Protein AF-X6LAY1-F1 (afdb_monomer_lite)

pLDDT: mean 74.54, std 12.98, range [39.81, 91.62]

Sequence (117 aa):
MGRNDKQIYFGDPFVKEYLNEKAFIHCRLSEQELRMVSDLQDKVEEKLYDKIYNITHKSLEKCAHYVWTVDTNDTLYTQYLREPVFVNNEWRGSLIDPLIVGQKLKTSLILAQSFIF

InterPro domains:
  IPR038577 GT10-like, C-terminal domain superfamily [G3DSA:3.40.50.11660] (7-94)

Secondary structure (DSSP, 8-state):
-------EE-S-TTGGGTB-TTSSEE----HHHHHHHHTTTT---TTHHHHHHHHHHHHHHHHHHHHHHHHH-HHHHHHHHHS-SBTTS-STTSTT-HHHHHHHHHHHHHHHHHTT-

Structure (mmCIF, N/CA/C/O backbone):
data_AF-X6LAY1-F1
#
_entry.id   AF-X6LAY1-F1
#
loop_
_atom_site.group_PDB
_atom_site.id
_atom_site.type_symbol
_atom_site.label_atom_id
_atom_site.label_alt_id
_atom_site.label_comp_id
_atom_site.label_asym_id
_atom_site.label_entity_id
_atom_site.label_seq_id
_atom_site.pdbx_PDB_ins_code
_atom_site.Cartn_x
_atom_site.Cartn_y
_atom_site.Cartn_z
_atom_site.occupancy
_atom_site.B_iso_or_equiv
_atom_site.auth_seq_id
_atom_site.auth_comp_id
_atom_site.auth_asym_id
_atom_site.auth_atom_id
_atom_site.pdbx_PDB_model_num
ATOM 1 N N . MET A 1 1 ? 2.428 20.326 -15.497 1.00 39.81 1 MET A N 1
ATOM 2 C CA . MET A 1 1 ? 1.415 19.346 -15.944 1.00 39.81 1 MET A CA 1
ATOM 3 C C . MET A 1 1 ? 1.767 18.029 -15.275 1.00 39.81 1 MET A C 1
ATOM 5 O O . MET A 1 1 ? 2.859 17.541 -15.525 1.00 39.81 1 MET A O 1
ATOM 9 N N . GLY A 1 2 ? 0.946 17.561 -14.330 1.00 42.97 2 GLY A N 1
ATOM 10 C CA . GLY A 1 2 ? 1.246 16.367 -13.526 1.00 42.97 2 GLY A CA 1
ATOM 11 C C . GLY A 1 2 ? 1.190 15.090 -14.364 1.00 42.97 2 GLY A C 1
ATOM 12 O O . GLY A 1 2 ? 0.309 14.960 -15.215 1.00 42.97 2 GLY A O 1
ATOM 13 N N . ARG A 1 3 ? 2.143 14.178 -14.147 1.00 50.72 3 ARG A N 1
ATOM 14 C CA . ARG A 1 3 ? 2.189 12.858 -14.789 1.00 50.72 3 ARG A CA 1
ATOM 15 C C . ARG A 1 3 ? 1.230 11.920 -14.035 1.00 50.72 3 ARG A C 1
ATOM 17 O O . ARG A 1 3 ? 1.615 11.260 -13.077 1.00 50.72 3 ARG A O 1
ATOM 24 N N . ASN A 1 4 ? -0.047 11.913 -14.417 1.00 48.34 4 ASN A N 1
ATOM 25 C CA . ASN A 1 4 ? -1.130 11.189 -13.728 1.00 48.34 4 ASN A CA 1
ATOM 26 C C . ASN A 1 4 ? -1.237 9.697 -14.125 1.00 48.34 4 ASN A C 1
ATOM 28 O O . ASN A 1 4 ? -2.337 9.178 -14.294 1.00 48.34 4 ASN A O 1
ATOM 32 N N . ASP A 1 5 ? -0.115 8.982 -14.237 1.00 51.12 5 ASP A N 1
ATOM 33 C CA . ASP A 1 5 ? -0.110 7.616 -14.795 1.00 51.12 5 ASP A CA 1
ATOM 34 C C . ASP A 1 5 ? -0.001 6.515 -13.719 1.00 51.12 5 ASP A C 1
ATOM 36 O O . ASP A 1 5 ? 0.106 5.330 -14.036 1.00 51.12 5 ASP A O 1
ATOM 40 N N . LYS A 1 6 ? -0.002 6.877 -12.428 1.00 56.56 6 LYS A N 1
ATOM 41 C CA . LYS A 1 6 ? 0.213 5.916 -11.335 1.00 56.56 6 LYS A CA 1
ATOM 42 C C . LYS A 1 6 ? -1.084 5.322 -10.811 1.00 56.56 6 LYS A C 1
ATOM 44 O O . LYS A 1 6 ? -2.017 6.033 -10.445 1.00 56.56 6 LYS A O 1
ATOM 49 N N . GLN A 1 7 ? -1.073 4.006 -10.642 1.00 63.28 7 GLN A N 1
ATOM 50 C CA . GLN A 1 7 ? -2.090 3.292 -9.884 1.00 63.28 7 GLN A CA 1
ATOM 51 C C . GLN A 1 7 ? -1.754 3.419 -8.391 1.00 63.28 7 GLN A C 1
ATOM 53 O O . GLN A 1 7 ? -0.904 2.705 -7.862 1.00 63.28 7 GLN A O 1
ATOM 58 N N . ILE A 1 8 ? -2.370 4.391 -7.715 1.00 67.88 8 ILE A N 1
ATOM 59 C CA . ILE A 1 8 ? -2.372 4.450 -6.249 1.00 67.88 8 ILE A CA 1
ATOM 60 C C . ILE A 1 8 ? -3.427 3.452 -5.781 1.00 67.88 8 ILE A C 1
ATOM 62 O O . ILE A 1 8 ? -4.604 3.601 -6.110 1.00 67.88 8 ILE A O 1
ATOM 66 N N . TYR A 1 9 ? -3.006 2.424 -5.048 1.00 65.88 9 TYR A N 1
ATOM 67 C CA . TYR A 1 9 ? -3.902 1.352 -4.637 1.00 65.88 9 TYR A CA 1
ATOM 68 C C . TYR A 1 9 ? -4.346 1.512 -3.181 1.00 65.88 9 TYR A C 1
ATOM 70 O O . TYR A 1 9 ? -3.516 1.641 -2.275 1.00 65.88 9 TYR A O 1
ATOM 78 N N . PHE A 1 10 ? -5.661 1.434 -2.978 1.00 63.69 10 PHE A N 1
ATOM 79 C CA . PHE A 1 10 ? -6.329 1.356 -1.683 1.00 63.69 10 PHE A CA 1
ATOM 80 C C . PHE A 1 10 ? -7.312 0.184 -1.712 1.00 63.69 10 PHE A C 1
ATOM 82 O O . PHE A 1 10 ? -8.042 0.029 -2.691 1.00 63.69 10 PHE A O 1
ATOM 89 N N . GLY A 1 11 ? -7.388 -0.595 -0.633 1.00 66.75 11 GLY A N 1
ATOM 90 C CA . GLY A 1 11 ? -8.452 -1.586 -0.467 1.00 66.75 11 GLY A CA 1
ATOM 91 C C . GLY A 1 11 ? -7.940 -2.959 -0.069 1.00 66.75 11 GLY A C 1
ATOM 92 O O . GLY A 1 11 ? -7.852 -3.243 1.122 1.00 66.75 11 GLY A O 1
ATOM 93 N N . ASP A 1 12 ? -7.650 -3.814 -1.050 1.00 70.31 12 ASP A N 1
ATOM 94 C CA . ASP A 1 12 ? -7.339 -5.223 -0.806 1.00 70.31 12 ASP A CA 1
ATOM 95 C C . ASP A 1 12 ? -6.011 -5.407 -0.042 1.00 70.31 12 ASP A C 1
ATOM 97 O O . ASP A 1 12 ? -4.934 -5.120 -0.578 1.00 70.31 12 ASP A O 1
ATOM 101 N N . PRO A 1 13 ? -6.041 -5.933 1.197 1.00 68.94 13 PRO A N 1
ATOM 102 C CA . PRO A 1 13 ? -4.827 -6.224 1.950 1.00 68.94 13 PRO A CA 1
ATOM 103 C C . PRO A 1 13 ? -3.963 -7.322 1.307 1.00 68.94 13 PRO A C 1
ATOM 105 O O . PRO A 1 13 ? -2.769 -7.375 1.618 1.00 68.94 13 PRO A O 1
ATOM 108 N N . PHE A 1 14 ? -4.531 -8.143 0.416 1.00 75.12 14 PHE A N 1
ATOM 109 C CA . PHE A 1 14 ? -3.880 -9.245 -0.300 1.00 75.12 14 PHE A CA 1
ATOM 110 C C . PHE A 1 14 ? -3.436 -8.870 -1.719 1.00 75.12 14 PHE A C 1
ATOM 112 O O . PHE A 1 14 ? -2.961 -9.727 -2.458 1.00 75.12 14 PHE A O 1
ATOM 119 N N . VAL A 1 15 ? -3.510 -7.589 -2.103 1.00 75.56 15 VAL A N 1
ATOM 120 C CA . VAL A 1 15 ? -3.129 -7.113 -3.447 1.00 75.56 15 VAL A CA 1
ATOM 121 C C . VAL A 1 15 ? -1.738 -7.574 -3.903 1.00 75.56 15 VAL A C 1
ATOM 123 O O . VAL A 1 15 ? -1.506 -7.806 -5.086 1.00 75.56 15 VAL A O 1
ATOM 126 N N . LYS A 1 16 ? -0.820 -7.780 -2.953 1.00 77.56 16 LYS A N 1
ATOM 127 C CA . LYS A 1 16 ? 0.552 -8.245 -3.205 1.00 77.56 16 LYS A CA 1
ATOM 128 C C . LYS A 1 16 ? 0.649 -9.708 -3.651 1.00 77.56 16 LYS A C 1
ATOM 130 O O . LYS A 1 16 ? 1.695 -10.124 -4.135 1.00 77.56 16 LYS A O 1
ATOM 135 N N . GLU A 1 17 ? -0.406 -10.500 -3.472 1.00 77.75 17 GLU A N 1
ATOM 136 C CA . GLU A 1 17 ? -0.437 -11.902 -3.905 1.00 77.75 17 GLU A CA 1
ATOM 137 C C . GLU A 1 17 ? -0.597 -12.034 -5.423 1.00 77.75 17 GLU A C 1
ATOM 139 O O . GLU A 1 17 ? -0.237 -13.059 -6.000 1.00 77.75 17 GLU A O 1
ATOM 144 N N . TYR A 1 18 ? -1.130 -11.002 -6.081 1.00 72.88 18 TYR A N 1
ATOM 145 C CA . TYR A 1 18 ? -1.388 -11.017 -7.520 1.00 72.88 18 TYR A CA 1
ATOM 146 C C . TYR A 1 18 ? -0.792 -9.824 -8.270 1.00 72.88 18 TYR A C 1
ATOM 148 O O . TYR A 1 18 ? -0.499 -9.966 -9.458 1.00 72.88 18 TYR A O 1
ATOM 156 N N . LEU A 1 19 ? -0.531 -8.695 -7.603 1.00 79.31 19 LEU A N 1
ATOM 157 C CA . LEU A 1 19 ? 0.217 -7.567 -8.158 1.00 79.31 19 LEU A CA 1
ATOM 158 C C . LEU A 1 19 ? 1.604 -7.451 -7.519 1.00 79.31 19 LEU A C 1
ATOM 160 O O . LEU A 1 19 ? 1.769 -7.600 -6.310 1.00 79.31 19 LEU A O 1
ATOM 164 N N . ASN A 1 20 ? 2.606 -7.128 -8.331 1.00 81.44 20 ASN A N 1
ATOM 165 C CA . ASN A 1 20 ? 3.952 -6.828 -7.857 1.00 81.44 20 ASN A CA 1
ATOM 166 C C . ASN A 1 20 ? 3.941 -5.528 -7.046 1.00 81.44 20 ASN A C 1
ATOM 168 O O . ASN A 1 20 ? 3.665 -4.457 -7.583 1.00 81.44 20 ASN A O 1
ATOM 172 N N . GLU A 1 21 ? 4.301 -5.604 -5.766 1.00 83.06 21 GLU A N 1
ATOM 173 C CA . GLU A 1 21 ? 4.319 -4.452 -4.855 1.00 83.06 21 GLU A CA 1
ATOM 174 C C . GLU A 1 21 ? 5.255 -3.314 -5.286 1.00 83.06 21 GLU A C 1
ATOM 176 O O . GLU A 1 21 ? 5.124 -2.199 -4.793 1.00 83.06 21 GLU A O 1
ATOM 181 N N . LYS A 1 22 ? 6.192 -3.581 -6.202 1.00 84.69 22 LYS A N 1
ATOM 182 C CA . LYS A 1 22 ? 7.092 -2.569 -6.763 1.00 84.69 22 LYS A CA 1
ATOM 183 C C . LYS A 1 22 ? 6.492 -1.816 -7.950 1.00 84.69 22 LYS A C 1
ATOM 185 O O . LYS A 1 22 ? 7.042 -0.799 -8.350 1.00 84.69 22 LYS A O 1
ATOM 190 N N . ALA A 1 23 ? 5.382 -2.294 -8.514 1.00 81.75 23 ALA A N 1
ATOM 191 C CA . ALA A 1 23 ? 4.723 -1.678 -9.665 1.00 81.75 23 ALA A CA 1
ATOM 192 C C . ALA A 1 23 ? 3.674 -0.623 -9.272 1.00 81.75 23 ALA A C 1
ATOM 194 O O . ALA A 1 23 ? 3.198 0.125 -10.124 1.00 81.75 23 ALA A O 1
ATOM 195 N N . PHE A 1 24 ? 3.307 -0.529 -7.991 1.00 84.12 24 PHE A N 1
ATOM 196 C CA . PHE A 1 24 ? 2.284 0.402 -7.516 1.00 84.12 24 PHE A CA 1
ATOM 197 C C . PHE A 1 24 ? 2.577 0.913 -6.107 1.00 84.12 24 PHE A C 1
ATOM 199 O O . PHE A 1 24 ? 3.303 0.300 -5.331 1.00 84.12 24 PHE A O 1
ATOM 206 N N . ILE A 1 25 ? 1.971 2.046 -5.757 1.00 84.75 25 ILE A N 1
ATOM 207 C CA . ILE A 1 25 ? 2.063 2.597 -4.404 1.00 84.75 25 ILE A CA 1
ATOM 208 C C . ILE A 1 25 ? 0.879 2.062 -3.598 1.00 84.75 25 ILE A C 1
ATOM 210 O O . ILE A 1 25 ? -0.271 2.408 -3.874 1.00 84.75 25 ILE A O 1
ATOM 214 N N . HIS A 1 26 ? 1.157 1.214 -2.606 1.00 84.06 26 HIS A N 1
ATOM 215 C CA . HIS A 1 26 ? 0.137 0.652 -1.723 1.00 84.06 26 HIS A CA 1
ATOM 216 C C . HIS A 1 26 ? -0.061 1.532 -0.483 1.00 84.06 26 HIS A C 1
ATOM 218 O O . HIS A 1 26 ? 0.734 1.489 0.459 1.00 84.06 26 HIS A O 1
ATOM 224 N N . CYS A 1 27 ? -1.148 2.299 -0.457 1.00 83.00 27 CYS A N 1
ATOM 225 C CA . CYS A 1 27 ? -1.534 3.086 0.708 1.00 83.00 27 CYS A CA 1
ATOM 226 C C . CYS A 1 27 ? -2.423 2.248 1.636 1.00 83.00 27 CYS A C 1
ATOM 228 O O . CYS A 1 27 ? -3.650 2.279 1.539 1.00 83.00 27 CYS A O 1
ATOM 230 N N . ARG A 1 28 ? -1.806 1.476 2.538 1.00 81.81 28 ARG A N 1
ATOM 231 C CA . ARG A 1 28 ? -2.515 0.619 3.499 1.00 81.81 28 ARG A CA 1
ATOM 232 C C . ARG A 1 28 ? -2.426 1.167 4.921 1.00 81.81 28 ARG A C 1
ATOM 234 O O . ARG A 1 28 ? -1.356 1.555 5.379 1.00 81.81 28 ARG A O 1
ATOM 241 N N . LEU A 1 29 ? -3.556 1.122 5.623 1.00 82.75 29 LEU A N 1
ATOM 242 C CA . LEU A 1 29 ? -3.603 1.277 7.075 1.00 82.75 29 LEU A CA 1
ATOM 243 C C . LEU A 1 29 ? -2.934 0.075 7.749 1.00 82.75 29 LEU A C 1
ATOM 245 O O . LEU A 1 29 ? -3.113 -1.073 7.330 1.00 82.75 29 LEU A O 1
ATOM 249 N N . SER A 1 30 ? -2.183 0.327 8.813 1.00 85.19 30 SER A N 1
ATOM 250 C CA . SER A 1 30 ? -1.616 -0.733 9.641 1.00 85.19 30 SER A CA 1
ATOM 251 C C . SER A 1 30 ? -2.713 -1.646 10.198 1.00 85.19 30 SER A C 1
ATOM 253 O O . SER A 1 30 ? -3.868 -1.250 10.359 1.00 85.19 30 SER A O 1
ATOM 255 N N . GLU A 1 31 ? -2.357 -2.886 10.534 1.00 84.44 31 GLU A N 1
ATOM 256 C CA . GLU A 1 31 ? -3.310 -3.817 11.153 1.00 84.44 31 GLU A CA 1
ATOM 257 C C . GLU A 1 31 ? -3.896 -3.272 12.456 1.00 84.44 31 GLU A C 1
ATOM 259 O O . GLU A 1 31 ? -5.056 -3.527 12.764 1.00 84.44 31 GLU A O 1
ATOM 264 N N . GLN A 1 32 ? -3.114 -2.489 13.200 1.00 87.19 32 GLN A N 1
ATOM 265 C CA . GLN A 1 32 ? -3.579 -1.822 14.407 1.00 87.19 32 GLN A CA 1
ATOM 266 C C . GLN A 1 32 ? -4.658 -0.780 14.093 1.00 87.19 32 GLN A C 1
ATOM 268 O O . GLN A 1 32 ? -5.705 -0.792 14.729 1.00 87.19 32 GLN A O 1
ATOM 273 N N . GLU A 1 33 ? -4.437 0.087 13.103 1.00 86.56 33 GLU A N 1
ATOM 274 C CA . GLU A 1 33 ? -5.432 1.083 12.684 1.00 86.56 33 GLU A CA 1
ATOM 275 C C . GLU A 1 33 ? -6.706 0.414 12.158 1.00 86.56 33 GLU A C 1
ATOM 277 O O . GLU A 1 33 ? -7.803 0.840 12.505 1.00 86.56 33 GLU A O 1
ATOM 282 N N . LEU A 1 34 ? -6.577 -0.667 11.381 1.00 84.94 34 LEU A N 1
ATOM 283 C CA . LEU A 1 34 ? -7.723 -1.441 10.896 1.00 84.94 34 LEU A CA 1
ATOM 284 C C . LEU A 1 34 ? -8.535 -2.048 12.046 1.00 84.94 34 LEU A C 1
ATOM 286 O O . LEU A 1 34 ? -9.760 -1.954 12.030 1.00 84.94 34 LEU A O 1
ATOM 290 N N . ARG A 1 35 ? -7.872 -2.616 13.064 1.00 86.12 35 ARG A N 1
ATOM 291 C CA . ARG A 1 35 ? -8.545 -3.114 14.276 1.00 86.12 35 ARG A CA 1
ATOM 292 C C . ARG A 1 35 ? -9.256 -1.987 15.015 1.00 86.12 35 ARG A C 1
ATOM 294 O O . ARG A 1 35 ? -10.438 -2.107 15.295 1.00 86.12 35 ARG A O 1
ATOM 301 N N . MET A 1 36 ? -8.575 -0.861 15.229 1.00 86.25 36 MET A N 1
ATOM 302 C CA . MET A 1 36 ? -9.170 0.301 15.891 1.00 86.25 36 MET A CA 1
ATOM 303 C C . MET A 1 36 ? -10.396 0.833 15.142 1.00 86.25 36 MET A C 1
ATOM 305 O O . MET A 1 36 ? -11.351 1.243 15.787 1.00 86.25 36 MET A O 1
ATOM 309 N N . VAL A 1 37 ? -10.393 0.827 13.803 1.00 84.75 37 VAL A N 1
ATOM 310 C CA . VAL A 1 37 ? -11.567 1.205 12.997 1.00 84.75 37 VAL A CA 1
ATOM 311 C C . VAL A 1 37 ? -12.681 0.160 13.104 1.00 84.75 37 VAL A C 1
ATOM 313 O O . VAL A 1 37 ? -13.843 0.536 13.235 1.00 84.75 37 VAL A O 1
ATOM 316 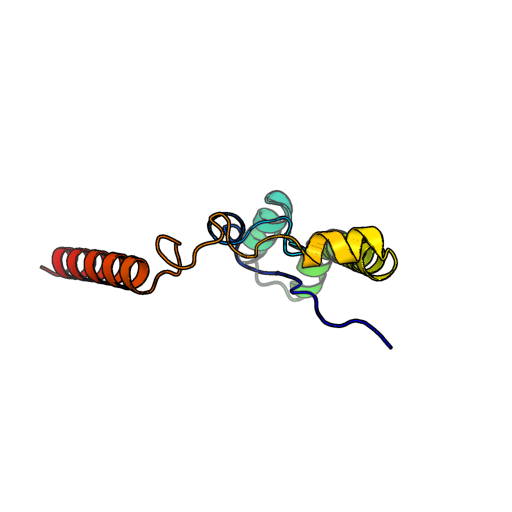N N . SER A 1 38 ? -12.349 -1.134 13.083 1.00 81.56 38 SER A N 1
ATOM 317 C CA . SER A 1 38 ? -13.326 -2.221 13.243 1.00 81.56 38 SER A CA 1
ATOM 318 C C . SER A 1 38 ? -14.032 -2.155 14.600 1.00 81.56 38 SER A C 1
ATOM 320 O O . SER A 1 38 ? -15.252 -2.267 14.659 1.00 81.56 38 SER A O 1
ATOM 322 N N . ASP A 1 39 ? -13.287 -1.878 15.671 1.00 84.25 39 ASP A N 1
ATOM 323 C CA . ASP A 1 39 ? -13.804 -1.777 17.043 1.00 84.25 39 ASP A CA 1
ATOM 324 C C . ASP A 1 39 ? -14.754 -0.575 17.245 1.00 84.25 39 ASP A C 1
ATOM 326 O O . ASP A 1 39 ? -15.444 -0.477 18.265 1.00 84.25 39 ASP A O 1
ATOM 330 N N . LEU A 1 40 ? -14.799 0.366 16.291 1.00 79.12 40 LEU A N 1
ATOM 331 C CA . LEU A 1 40 ? -15.735 1.494 16.303 1.00 79.12 40 LEU A CA 1
ATOM 332 C C . LEU A 1 40 ? -17.113 1.144 15.727 1.00 79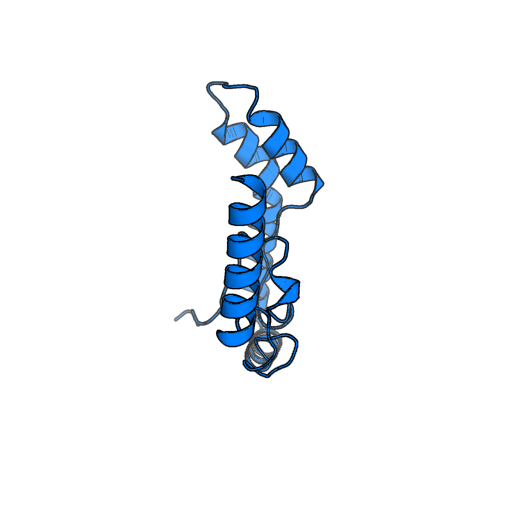.12 40 LEU A C 1
ATOM 334 O O . LEU A 1 40 ? -18.068 1.853 16.042 1.00 79.12 40 LEU A O 1
ATOM 338 N N . GLN A 1 41 ? -17.247 0.090 14.909 1.00 63.03 41 GLN A N 1
ATOM 339 C CA . GLN A 1 41 ? -18.530 -0.258 14.275 1.00 63.03 41 GLN A CA 1
ATOM 340 C C . GLN A 1 41 ? -19.616 -0.639 15.291 1.00 63.03 41 GLN A C 1
ATOM 342 O O . GLN A 1 41 ? -20.786 -0.338 15.067 1.00 63.03 41 GLN A O 1
ATOM 347 N N . ASP A 1 42 ? -19.233 -1.191 16.444 1.00 58.38 42 ASP A N 1
ATOM 348 C CA . ASP A 1 42 ? -20.166 -1.573 17.513 1.00 58.38 42 ASP A CA 1
ATOM 349 C C . ASP A 1 42 ? -20.668 -0.379 18.353 1.00 58.38 42 ASP A C 1
ATOM 351 O O . ASP A 1 42 ? -21.463 -0.546 19.280 1.00 58.38 42 ASP A O 1
ATOM 355 N N . LYS A 1 43 ? -20.212 0.849 18.056 1.00 59.44 43 LYS A N 1
ATOM 356 C CA . LYS A 1 43 ? -20.539 2.068 18.811 1.00 59.44 43 LYS A CA 1
ATOM 357 C C . LYS A 1 43 ? -21.001 3.169 17.861 1.00 59.44 43 LYS A C 1
ATOM 359 O O . LYS A 1 43 ? -20.208 3.997 17.414 1.00 59.44 43 LYS A O 1
ATOM 364 N N . VAL A 1 44 ? -22.300 3.199 17.562 1.00 58.38 44 VAL A N 1
ATOM 365 C CA . VAL A 1 44 ? -22.912 4.284 16.779 1.00 58.38 44 VAL A CA 1
ATOM 366 C C . VAL A 1 44 ? -22.913 5.565 17.620 1.00 58.38 44 VAL A C 1
ATOM 368 O O . VAL A 1 44 ? -23.817 5.811 18.412 1.00 58.38 44 VAL A O 1
ATOM 371 N N . GLU A 1 45 ? -21.864 6.370 17.470 1.00 63.56 45 GLU A N 1
ATOM 372 C CA . GLU A 1 45 ? -21.734 7.699 18.070 1.00 63.56 45 GLU A CA 1
ATOM 373 C C . GLU A 1 45 ? -21.800 8.791 16.992 1.00 63.56 45 GLU A C 1
ATOM 375 O O . GLU A 1 45 ? -21.268 8.624 15.893 1.00 63.56 45 GLU A O 1
ATOM 380 N N . GLU A 1 46 ? -22.360 9.957 17.340 1.00 65.56 46 GLU A N 1
ATOM 381 C CA . GLU A 1 46 ? -22.491 11.154 16.479 1.00 65.56 46 GLU A CA 1
ATOM 382 C C . GLU A 1 46 ? -21.166 11.670 15.873 1.00 65.56 46 GLU A C 1
ATOM 384 O O . GLU A 1 46 ? -21.185 12.528 14.995 1.00 65.56 46 GLU A O 1
ATOM 389 N N . LYS A 1 47 ? -20.006 11.152 16.302 1.00 78.38 47 LYS A N 1
ATOM 390 C CA . LYS A 1 47 ? -18.664 11.596 15.878 1.00 78.38 47 LYS A CA 1
ATOM 391 C C . LYS A 1 47 ? -17.806 10.497 15.247 1.00 78.38 47 LYS A C 1
ATOM 393 O O . LYS A 1 47 ? -16.578 10.542 15.329 1.00 78.38 47 LYS A O 1
ATOM 398 N N . LEU A 1 48 ? -18.426 9.491 14.627 1.00 83.12 48 LEU A N 1
ATOM 399 C CA . LEU A 1 48 ? -17.703 8.387 13.981 1.00 83.12 48 LEU A CA 1
ATOM 400 C C . LEU A 1 48 ? -16.658 8.881 12.960 1.00 83.12 48 LEU A C 1
ATOM 402 O O . LEU A 1 48 ? -15.540 8.368 12.934 1.00 83.12 48 LEU A O 1
ATOM 406 N N . TYR A 1 49 ? -16.993 9.918 12.184 1.00 82.50 49 TYR A N 1
ATOM 407 C CA . TYR A 1 49 ? -16.078 10.534 11.219 1.00 82.50 49 TYR A CA 1
ATOM 408 C C . TYR A 1 49 ? -14.783 11.035 11.876 1.00 82.50 49 TYR A C 1
ATOM 410 O O . TYR A 1 49 ? -13.699 10.627 11.465 1.00 82.50 49 TYR A O 1
ATOM 418 N N . ASP A 1 50 ? -14.882 11.848 12.933 1.00 87.88 50 ASP A N 1
ATOM 419 C CA . ASP A 1 50 ? -13.713 12.423 13.613 1.00 87.88 50 ASP A CA 1
ATOM 420 C C . ASP A 1 50 ? -12.811 11.336 14.203 1.00 87.88 50 ASP A C 1
ATOM 422 O O . ASP A 1 50 ? -11.585 11.444 14.181 1.00 87.88 50 ASP A O 1
ATOM 426 N N . LYS A 1 51 ? -13.407 10.253 14.717 1.00 85.75 51 LYS A N 1
ATOM 427 C CA . LYS A 1 51 ? -12.651 9.118 15.259 1.00 85.75 51 LYS A CA 1
ATOM 428 C C . LYS A 1 51 ? -11.883 8.381 14.167 1.00 85.75 51 LYS A C 1
ATOM 430 O O . LYS A 1 51 ? -10.685 8.155 14.328 1.00 85.75 51 LYS A O 1
ATOM 435 N N . ILE A 1 52 ? -12.541 8.049 13.055 1.00 86.62 52 ILE A N 1
ATOM 436 C CA . ILE A 1 52 ? -11.888 7.395 11.912 1.00 86.62 52 ILE A CA 1
ATOM 437 C C . ILE A 1 52 ? -10.790 8.301 11.347 1.00 86.62 52 ILE A C 1
ATOM 439 O O . ILE A 1 52 ? -9.677 7.835 11.099 1.00 86.62 52 ILE A O 1
ATOM 443 N N . TYR A 1 53 ? -11.060 9.600 11.202 1.00 88.25 53 TYR A N 1
ATOM 444 C CA . TYR A 1 53 ? -10.073 10.574 10.745 1.00 88.25 53 TYR A CA 1
ATOM 445 C C . TYR A 1 53 ? -8.854 10.612 11.676 1.00 88.25 53 TYR A C 1
ATOM 447 O O . TYR A 1 53 ? -7.718 10.481 11.227 1.00 88.25 53 TYR A O 1
ATOM 455 N N . ASN A 1 54 ? -9.061 10.688 12.991 1.00 89.81 54 ASN A N 1
ATOM 456 C CA . ASN A 1 54 ? -7.964 10.712 13.959 1.00 89.81 54 ASN A CA 1
ATOM 457 C C . ASN A 1 54 ? -7.104 9.442 13.932 1.00 89.81 54 ASN A C 1
ATOM 459 O O . ASN A 1 54 ? -5.891 9.542 14.114 1.00 89.81 54 ASN A O 1
ATOM 463 N N . ILE A 1 55 ? -7.704 8.280 13.661 1.00 88.69 55 ILE A N 1
ATOM 464 C CA . ILE A 1 55 ? -6.974 7.014 13.511 1.00 88.69 55 ILE A CA 1
ATOM 465 C C . ILE A 1 55 ? -6.171 6.996 12.207 1.00 88.69 55 ILE A C 1
ATOM 467 O O . ILE A 1 55 ? -5.018 6.586 12.209 1.00 88.69 55 ILE A O 1
ATOM 471 N N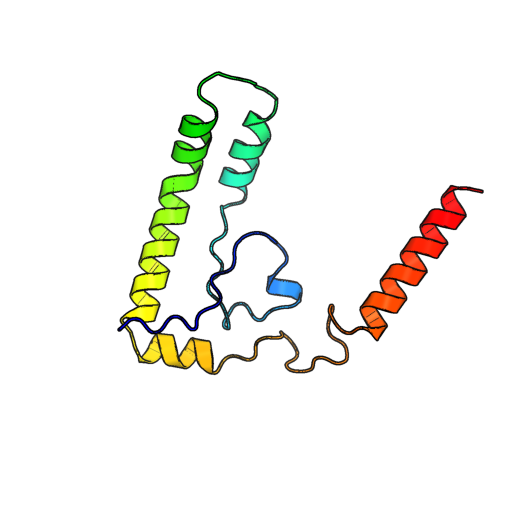 . THR A 1 56 ? -6.761 7.445 11.098 1.00 89.31 56 THR A N 1
ATOM 472 C CA . THR A 1 56 ? -6.244 7.153 9.749 1.00 89.31 56 THR A CA 1
ATOM 473 C C . THR A 1 56 ? -5.455 8.292 9.099 1.00 89.31 56 THR A C 1
ATOM 475 O O . THR A 1 56 ? -4.602 8.024 8.249 1.00 89.31 56 THR A O 1
ATOM 478 N N . HIS A 1 57 ? -5.684 9.555 9.490 1.00 91.19 57 HIS A N 1
ATOM 479 C CA . HIS A 1 57 ? -5.169 10.724 8.761 1.00 91.19 57 HIS A CA 1
ATOM 480 C C . HIS A 1 57 ? -3.646 10.719 8.613 1.00 91.19 57 HIS A C 1
ATOM 482 O O . HIS A 1 57 ? -3.154 10.974 7.521 1.00 91.19 57 HIS A O 1
ATOM 488 N N . LYS A 1 58 ? -2.887 10.364 9.660 1.00 91.19 58 LYS A N 1
ATOM 489 C CA . LYS A 1 58 ? -1.414 10.358 9.598 1.00 91.19 58 LYS A CA 1
ATOM 490 C C . LYS A 1 58 ? -0.878 9.352 8.589 1.00 91.19 58 LYS A C 1
ATOM 492 O O . LYS A 1 58 ? 0.120 9.620 7.925 1.00 91.19 58 LYS A O 1
ATOM 497 N N . SER A 1 59 ? -1.503 8.185 8.488 1.00 88.44 59 SER A N 1
ATOM 498 C CA . SER A 1 59 ? -1.082 7.146 7.545 1.00 88.44 59 SER A CA 1
ATOM 499 C C . SER A 1 59 ? -1.429 7.532 6.110 1.00 88.44 59 SER A C 1
ATOM 501 O O . SER A 1 59 ? -0.608 7.347 5.210 1.00 88.44 59 SER A O 1
ATOM 503 N N . LEU A 1 60 ? -2.586 8.166 5.905 1.00 87.50 60 LEU A N 1
ATOM 504 C CA . LEU A 1 60 ? -2.965 8.728 4.608 1.00 87.50 60 LEU A CA 1
ATOM 505 C C . LEU A 1 60 ? -2.045 9.886 4.194 1.00 87.50 60 LEU A C 1
ATOM 507 O O . LEU A 1 60 ? -1.570 9.910 3.061 1.00 87.50 60 LEU A O 1
ATOM 511 N N . GLU A 1 61 ? -1.726 10.795 5.115 1.00 91.44 61 GLU A N 1
ATOM 512 C CA . GLU A 1 61 ? -0.811 11.920 4.896 1.00 91.44 61 GLU A CA 1
ATOM 513 C C . GLU A 1 61 ? 0.601 11.434 4.545 1.00 91.44 61 GLU A C 1
ATOM 515 O O . GLU A 1 61 ? 1.185 11.871 3.552 1.00 91.44 61 GLU A O 1
ATOM 520 N N . LYS A 1 62 ? 1.130 10.449 5.283 1.00 91.06 62 LYS A N 1
ATOM 521 C CA . LYS A 1 62 ? 2.403 9.794 4.941 1.00 91.06 62 LYS A CA 1
ATOM 522 C C . LYS A 1 62 ? 2.377 9.194 3.539 1.00 91.06 62 LYS A C 1
ATOM 524 O O . LYS A 1 62 ? 3.358 9.335 2.808 1.00 91.06 62 LYS A O 1
ATOM 529 N N . CYS A 1 63 ? 1.276 8.549 3.150 1.00 89.25 63 CYS A N 1
ATOM 530 C CA . CYS A 1 63 ? 1.178 8.000 1.804 1.00 89.25 63 CYS A CA 1
ATOM 531 C C . CYS A 1 63 ? 1.150 9.102 0.739 1.00 89.25 63 CYS A C 1
ATOM 533 O O . CYS A 1 63 ? 1.866 9.003 -0.255 1.00 89.25 63 CYS A O 1
ATOM 535 N N . ALA A 1 64 ? 0.405 10.187 0.967 1.00 87.94 64 ALA A N 1
ATOM 536 C CA . ALA A 1 64 ? 0.374 11.339 0.067 1.00 87.94 64 ALA A CA 1
ATOM 537 C C . ALA A 1 64 ? 1.770 11.965 -0.117 1.00 87.94 64 ALA A C 1
ATOM 539 O O . ALA A 1 64 ? 2.190 12.231 -1.245 1.00 87.94 64 ALA A O 1
ATOM 540 N N . HIS A 1 65 ? 2.540 12.114 0.966 1.00 91.62 65 HIS A N 1
ATOM 541 C CA . HIS A 1 65 ? 3.931 12.572 0.894 1.00 91.62 65 HIS A CA 1
ATOM 542 C C . HIS A 1 65 ? 4.838 11.620 0.108 1.00 91.62 65 HIS A C 1
ATOM 544 O O . HIS A 1 65 ? 5.711 12.066 -0.645 1.00 91.62 65 HIS A O 1
ATOM 550 N N . TYR A 1 66 ? 4.640 10.311 0.254 1.00 89.75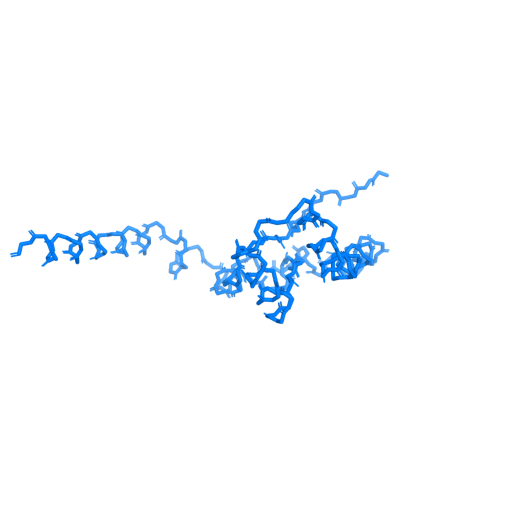 66 TYR A N 1
ATOM 551 C CA . TYR A 1 66 ? 5.391 9.331 -0.522 1.00 89.75 66 TYR A CA 1
ATOM 552 C C . TYR A 1 66 ? 5.047 9.409 -2.014 1.00 89.75 66 TYR A C 1
ATOM 554 O O . TYR A 1 66 ? 5.953 9.475 -2.842 1.00 89.75 66 TYR A O 1
ATOM 562 N N . VAL A 1 67 ? 3.761 9.511 -2.363 1.00 87.12 67 VAL A N 1
ATOM 563 C CA . VAL A 1 67 ? 3.307 9.722 -3.748 1.00 87.12 67 VAL A CA 1
ATOM 564 C C . VAL A 1 67 ? 3.975 10.954 -4.355 1.00 87.12 67 VAL A C 1
ATOM 566 O O . VAL A 1 67 ? 4.535 10.857 -5.448 1.00 87.12 67 VAL A O 1
ATOM 569 N N . TRP A 1 68 ? 3.996 12.074 -3.626 1.00 87.88 68 TRP A N 1
ATOM 570 C CA . TRP A 1 68 ? 4.678 13.300 -4.048 1.00 87.88 68 TRP A CA 1
ATOM 571 C C . TRP A 1 68 ? 6.181 13.091 -4.275 1.00 87.88 68 TRP A C 1
ATOM 573 O O . TRP A 1 68 ? 6.742 13.556 -5.266 1.00 87.88 68 TRP A O 1
ATOM 583 N N . THR A 1 69 ? 6.847 12.350 -3.388 1.00 88.38 69 THR A N 1
ATOM 584 C CA . THR A 1 69 ? 8.280 12.037 -3.516 1.00 88.38 69 THR A CA 1
ATOM 585 C C . THR A 1 69 ? 8.565 11.219 -4.774 1.00 88.38 69 THR A C 1
ATOM 587 O O . THR A 1 69 ? 9.515 11.505 -5.498 1.00 88.38 69 THR A O 1
ATOM 590 N N . VAL A 1 70 ? 7.737 10.217 -5.075 1.00 85.75 70 VAL A N 1
ATOM 591 C CA . VAL A 1 70 ? 7.887 9.419 -6.300 1.00 85.75 70 VAL A CA 1
ATOM 592 C C . VAL A 1 70 ? 7.504 10.236 -7.542 1.00 85.75 70 VAL A C 1
ATOM 594 O O . VAL A 1 70 ? 7.973 9.932 -8.630 1.00 85.75 70 VAL A O 1
ATOM 597 N N . ASP A 1 71 ? 6.601 11.216 -7.451 1.00 82.31 71 ASP A N 1
ATOM 598 C CA . ASP A 1 71 ? 6.229 12.082 -8.587 1.00 82.31 71 ASP A CA 1
ATOM 599 C C . ASP A 1 71 ? 7.339 13.079 -8.942 1.00 82.31 71 ASP A C 1
ATOM 601 O O . ASP A 1 71 ? 7.661 13.279 -10.109 1.00 82.31 71 ASP A O 1
ATOM 605 N N . THR A 1 72 ? 7.986 13.642 -7.924 1.00 86.06 72 THR A N 1
ATOM 606 C CA . THR A 1 72 ? 9.049 14.644 -8.088 1.00 86.06 72 THR A CA 1
ATOM 607 C C . THR A 1 72 ? 10.435 14.050 -8.353 1.00 86.06 72 THR A C 1
ATOM 609 O O . THR A 1 72 ? 11.351 14.780 -8.728 1.00 86.06 72 THR A O 1
ATOM 612 N N . ASN A 1 73 ? 10.609 12.735 -8.191 1.00 89.25 73 ASN A N 1
ATOM 613 C CA . ASN A 1 73 ? 11.863 12.034 -8.454 1.00 89.25 73 ASN A CA 1
ATOM 614 C C . ASN A 1 73 ? 11.752 11.159 -9.710 1.00 89.25 73 ASN A C 1
ATOM 616 O O . ASN A 1 73 ? 11.234 10.044 -9.656 1.00 89.25 73 ASN A O 1
ATOM 620 N N . ASP A 1 74 ? 12.318 11.630 -10.824 1.00 84.88 74 ASP A N 1
ATOM 621 C CA . ASP A 1 74 ? 12.284 10.942 -12.123 1.00 84.88 74 ASP A CA 1
ATOM 622 C C . ASP A 1 74 ? 12.870 9.520 -12.092 1.00 84.88 74 ASP A C 1
ATOM 624 O O . ASP A 1 74 ? 12.414 8.638 -12.826 1.00 84.88 74 ASP A O 1
ATOM 628 N N . THR A 1 75 ? 13.871 9.271 -11.243 1.00 87.81 75 THR A N 1
ATOM 629 C CA . THR A 1 75 ? 14.502 7.947 -11.141 1.00 87.81 75 THR A CA 1
ATOM 630 C C . THR A 1 75 ? 13.553 6.959 -10.480 1.00 87.81 75 THR A C 1
ATOM 632 O O . THR A 1 75 ? 13.291 5.897 -11.044 1.00 87.81 75 THR A O 1
ATOM 635 N N . LEU A 1 76 ? 12.990 7.328 -9.325 1.00 83.56 76 LEU A N 1
ATOM 636 C CA . LEU A 1 76 ? 11.980 6.516 -8.642 1.00 83.56 76 LEU A CA 1
ATOM 637 C C . LEU A 1 76 ? 10.748 6.332 -9.533 1.00 83.56 76 LEU A C 1
ATOM 639 O O . LEU A 1 76 ? 10.257 5.219 -9.681 1.00 83.56 76 LEU A O 1
ATOM 643 N N . TYR A 1 77 ? 10.293 7.400 -10.188 1.00 80.88 77 TYR A N 1
ATOM 644 C CA . TYR A 1 77 ? 9.186 7.357 -11.139 1.00 80.88 77 TYR A CA 1
ATOM 645 C C . TYR A 1 77 ? 9.411 6.305 -12.235 1.00 80.88 77 TYR A C 1
ATOM 647 O O . TYR A 1 77 ? 8.561 5.450 -12.479 1.00 80.88 77 TYR A O 1
ATOM 655 N N . THR A 1 78 ? 10.585 6.332 -12.867 1.00 81.50 78 THR A N 1
ATOM 656 C CA . THR A 1 78 ? 10.931 5.414 -13.959 1.00 81.50 78 THR A CA 1
ATOM 657 C C . THR A 1 78 ? 11.095 3.974 -13.475 1.00 81.50 78 THR A C 1
ATOM 659 O O . THR A 1 78 ? 10.791 3.050 -14.226 1.00 81.50 78 THR A O 1
ATOM 662 N N . GLN A 1 79 ? 11.559 3.765 -12.239 1.00 84.56 79 GLN A N 1
ATOM 663 C CA . GLN A 1 79 ? 11.642 2.431 -11.640 1.00 84.56 79 GLN A CA 1
ATOM 664 C C . GLN A 1 79 ? 10.254 1.795 -11.540 1.00 84.56 79 GLN A C 1
ATOM 666 O O . GLN A 1 79 ? 10.060 0.719 -12.093 1.00 84.56 79 GLN A O 1
ATOM 671 N N . TYR A 1 80 ? 9.276 2.497 -10.959 1.00 79.50 80 TYR A N 1
ATOM 672 C CA . TYR A 1 80 ? 7.900 1.997 -10.846 1.00 79.50 80 TYR A CA 1
ATOM 673 C C . TYR A 1 80 ? 7.276 1.649 -12.208 1.00 79.50 80 TYR A C 1
ATOM 675 O O . TYR A 1 80 ? 6.604 0.631 -12.329 1.00 79.50 80 TYR A O 1
ATOM 683 N N . LEU A 1 81 ? 7.531 2.445 -13.254 1.00 79.50 81 LEU A N 1
ATOM 684 C CA . LEU A 1 81 ? 6.989 2.185 -14.598 1.00 79.50 81 LEU A CA 1
ATOM 685 C C . LEU A 1 81 ? 7.574 0.950 -15.293 1.00 79.50 81 LEU A C 1
ATOM 687 O O . LEU A 1 81 ? 6.974 0.435 -16.234 1.00 79.50 81 LEU A O 1
ATOM 691 N N . ARG A 1 82 ? 8.770 0.515 -14.893 1.00 83.31 82 ARG A N 1
ATOM 692 C CA . ARG A 1 82 ? 9.456 -0.634 -15.502 1.00 83.31 82 ARG A CA 1
ATOM 693 C C . ARG A 1 82 ? 9.172 -1.942 -14.779 1.00 83.31 82 ARG A C 1
ATOM 695 O O . ARG A 1 82 ? 9.519 -3.000 -15.298 1.00 83.31 82 ARG A O 1
ATOM 702 N N . GLU A 1 83 ? 8.587 -1.869 -13.591 1.00 82.81 83 GLU A N 1
ATOM 703 C CA . GLU A 1 83 ? 8.257 -3.045 -12.804 1.00 82.81 83 GLU A CA 1
ATOM 704 C C . GLU A 1 83 ? 7.084 -3.799 -13.449 1.00 82.81 83 GLU A C 1
ATOM 706 O O . GLU A 1 83 ? 6.096 -3.189 -13.869 1.00 82.81 83 GLU A O 1
ATOM 711 N N . PRO A 1 84 ? 7.170 -5.133 -13.554 1.00 79.31 84 PRO A N 1
ATOM 712 C CA . PRO A 1 84 ? 6.076 -5.931 -14.082 1.00 79.31 84 PRO A CA 1
ATOM 713 C C . PRO A 1 84 ? 4.868 -5.830 -13.155 1.00 79.31 84 PRO A C 1
ATOM 715 O O . PRO A 1 84 ? 5.027 -5.941 -11.946 1.00 79.31 84 PRO A O 1
ATOM 718 N N . VAL A 1 85 ? 3.664 -5.647 -13.705 1.00 76.25 85 VAL A N 1
ATOM 719 C CA . VAL A 1 85 ? 2.442 -5.447 -12.901 1.00 76.25 85 VAL A CA 1
ATOM 720 C C . VAL A 1 85 ? 2.062 -6.707 -12.118 1.00 76.25 85 VAL A C 1
ATOM 722 O O . VAL A 1 85 ? 1.639 -6.614 -10.969 1.00 76.25 85 VAL A O 1
ATOM 725 N N . PHE A 1 86 ? 2.244 -7.889 -12.707 1.00 76.06 86 PHE A N 1
ATOM 726 C CA . PHE A 1 86 ? 1.919 -9.171 -12.080 1.00 76.06 86 PHE A CA 1
ATOM 727 C C . PHE A 1 86 ? 3.167 -9.835 -11.503 1.00 76.06 86 PHE A C 1
ATOM 729 O O . PHE A 1 86 ? 4.227 -9.802 -12.126 1.00 76.06 86 PHE A O 1
ATOM 736 N N . VAL A 1 87 ? 3.017 -10.514 -10.362 1.00 69.12 87 VAL A N 1
ATOM 737 C CA . VAL A 1 87 ? 4.118 -11.195 -9.646 1.00 69.12 87 VAL A CA 1
ATOM 738 C C . VAL A 1 87 ? 4.870 -12.200 -10.537 1.00 69.12 87 VAL A C 1
ATOM 740 O O . VAL A 1 87 ? 6.081 -12.344 -10.410 1.00 69.12 87 VAL A O 1
ATOM 743 N N . ASN A 1 88 ? 4.179 -12.829 -11.495 1.00 66.12 88 ASN A N 1
ATOM 744 C CA . ASN A 1 88 ? 4.760 -13.825 -12.405 1.00 66.12 88 ASN A CA 1
ATOM 745 C C . ASN A 1 88 ? 4.990 -13.309 -13.831 1.00 66.12 88 ASN A C 1
ATOM 747 O O . ASN A 1 88 ? 5.357 -14.089 -14.700 1.00 66.12 88 ASN A O 1
ATOM 751 N N . ASN A 1 89 ? 4.742 -12.021 -14.093 1.00 57.97 89 ASN A N 1
ATOM 752 C CA . ASN A 1 89 ? 4.879 -11.387 -15.412 1.00 57.97 89 ASN A CA 1
ATOM 753 C C . ASN A 1 89 ? 4.114 -12.070 -16.576 1.00 57.97 89 ASN A C 1
ATOM 755 O O . ASN A 1 89 ? 4.282 -11.711 -17.739 1.00 57.97 89 ASN A O 1
ATOM 759 N N . GLU A 1 90 ? 3.237 -13.024 -16.262 1.00 59.62 90 GLU A N 1
ATOM 760 C CA . GLU A 1 90 ? 2.380 -13.755 -17.185 1.00 59.62 90 GLU A CA 1
ATOM 761 C C . GLU A 1 90 ? 0.938 -13.684 -16.677 1.00 59.62 90 GLU A C 1
ATOM 763 O O . GLU A 1 90 ? 0.655 -13.925 -15.503 1.00 59.62 90 GLU A O 1
ATOM 768 N N . TRP A 1 91 ? 0.002 -13.341 -17.567 1.00 57.44 91 TRP A N 1
ATOM 769 C CA . TRP A 1 91 ? -1.426 -13.369 -17.239 1.00 57.44 91 TRP A CA 1
ATOM 770 C C . TRP A 1 91 ? -1.933 -14.810 -17.082 1.00 57.44 91 TRP A C 1
ATOM 772 O O . TRP A 1 91 ? -2.763 -15.087 -16.215 1.00 57.44 91 TRP A O 1
ATOM 782 N N . ARG A 1 92 ? -1.378 -15.736 -17.880 1.00 54.81 92 ARG A N 1
ATOM 783 C CA . ARG A 1 92 ? -1.616 -17.181 -17.769 1.00 54.81 92 ARG A CA 1
ATOM 784 C C . ARG A 1 92 ? -0.988 -17.718 -16.486 1.00 54.81 92 ARG A C 1
ATOM 786 O O . ARG A 1 92 ? 0.163 -17.428 -16.194 1.00 54.81 92 ARG A O 1
ATOM 793 N N . GLY A 1 93 ? -1.744 -18.499 -15.723 1.00 55.97 93 GLY A N 1
ATOM 794 C CA . GLY A 1 93 ? -1.298 -19.049 -14.442 1.00 55.97 93 GLY 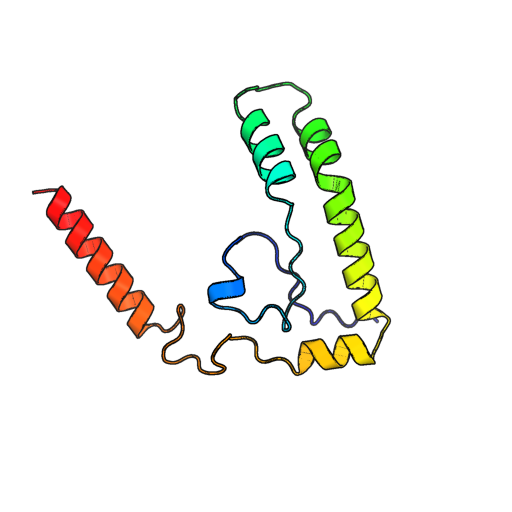A CA 1
ATOM 795 C C . GLY A 1 93 ? -1.388 -18.080 -13.255 1.00 55.97 93 GLY A C 1
ATOM 796 O O . GLY A 1 93 ? -1.118 -18.485 -12.125 1.00 55.97 93 GLY A O 1
ATOM 797 N N . SER A 1 94 ? -1.783 -16.821 -13.474 1.00 59.94 94 SER A N 1
ATOM 798 C CA . SER A 1 94 ? -1.997 -15.846 -12.398 1.00 59.94 94 SER A CA 1
ATOM 799 C C . SER A 1 94 ? -3.354 -16.032 -11.702 1.00 59.94 94 SER A C 1
ATOM 801 O O . SER A 1 94 ? -4.264 -16.672 -12.225 1.00 59.94 94 SER A O 1
ATOM 803 N N . LEU A 1 95 ? -3.541 -15.420 -10.528 1.00 59.97 95 LEU A N 1
ATOM 804 C CA . LEU A 1 95 ? -4.822 -15.455 -9.802 1.00 59.97 95 LEU A CA 1
ATOM 805 C C . LEU A 1 95 ? -5.994 -14.813 -10.567 1.00 59.97 95 LEU A C 1
ATOM 807 O O . LEU A 1 95 ? -7.143 -15.103 -10.242 1.00 59.97 95 LEU A O 1
ATOM 811 N N . ILE A 1 96 ? -5.710 -13.983 -11.575 1.00 63.31 96 ILE A N 1
ATOM 812 C CA . ILE A 1 96 ? -6.704 -13.361 -12.462 1.00 63.31 96 ILE A CA 1
ATOM 813 C C . ILE A 1 96 ? -6.773 -14.032 -13.843 1.00 63.31 96 ILE A C 1
ATOM 815 O O . ILE A 1 96 ? -7.443 -13.514 -14.738 1.00 63.31 96 ILE A O 1
ATOM 819 N N . ASP A 1 97 ? -6.081 -15.160 -14.039 1.00 69.12 97 ASP A N 1
ATOM 820 C CA . ASP A 1 97 ? -6.249 -15.995 -15.226 1.00 69.12 97 ASP A CA 1
ATOM 821 C C . ASP A 1 97 ? -7.718 -16.453 -15.287 1.00 69.12 97 ASP A C 1
ATOM 823 O O . ASP A 1 97 ? -8.181 -17.118 -14.350 1.00 69.12 97 ASP A O 1
ATOM 827 N N . PRO A 1 98 ? -8.468 -16.143 -16.363 1.00 65.56 98 PRO A N 1
ATOM 828 C CA . PRO A 1 98 ? -9.863 -16.548 -16.500 1.00 65.56 98 PRO A CA 1
ATOM 829 C C . PRO A 1 98 ? -10.090 -18.051 -16.297 1.00 65.56 98 PRO A C 1
ATOM 831 O O . PRO A 1 98 ? -11.146 -18.445 -15.800 1.00 65.56 98 PRO A O 1
ATOM 834 N N . LEU A 1 99 ? -9.108 -18.897 -16.633 1.00 69.19 99 LEU A N 1
ATOM 835 C CA . LEU A 1 99 ? -9.177 -20.341 -16.406 1.00 69.19 99 LEU A CA 1
ATOM 836 C C . LEU A 1 99 ? -9.087 -20.690 -14.916 1.00 69.19 99 LEU A C 1
ATOM 838 O O . LEU A 1 99 ? -9.872 -21.511 -14.442 1.00 69.19 99 LEU A O 1
ATOM 842 N N . ILE A 1 100 ? -8.182 -20.056 -14.165 1.00 70.62 100 ILE A N 1
ATOM 843 C CA . ILE A 1 100 ? -8.032 -20.275 -12.717 1.00 70.62 100 ILE A CA 1
ATOM 844 C C . ILE A 1 100 ? -9.232 -19.699 -11.965 1.00 70.62 100 ILE A C 1
ATOM 846 O O . ILE A 1 100 ? -9.787 -20.371 -11.095 1.00 70.62 100 ILE A O 1
ATOM 850 N N . VAL A 1 101 ? -9.680 -18.493 -12.323 1.00 71.12 101 VAL A N 1
ATOM 851 C CA . VAL A 1 101 ? -10.883 -17.866 -11.751 1.00 71.12 101 VAL A CA 1
ATOM 852 C C . VAL A 1 101 ? -12.112 -18.731 -12.025 1.00 71.12 101 VAL A C 1
ATOM 854 O O . VAL A 1 101 ? -12.866 -19.041 -11.103 1.00 71.12 101 VAL A O 1
ATOM 857 N N . GLY A 1 102 ? -12.282 -19.193 -13.267 1.00 66.25 102 GLY A N 1
ATOM 858 C CA . GLY A 1 102 ? -13.365 -20.093 -13.653 1.00 66.25 102 GLY A CA 1
ATOM 859 C C . GLY A 1 102 ? -13.332 -21.423 -12.896 1.00 66.25 102 GLY A C 1
ATOM 860 O O . GLY A 1 102 ? -14.372 -21.887 -12.430 1.00 66.25 102 GLY A O 1
ATOM 861 N N . GLN A 1 103 ? -12.150 -22.021 -12.706 1.00 74.00 103 GLN A N 1
ATOM 862 C CA . GLN A 1 103 ? -11.990 -23.240 -11.906 1.00 74.00 103 GLN A CA 1
ATOM 863 C C . GLN A 1 103 ? -12.313 -23.011 -10.428 1.00 74.00 103 GLN A C 1
ATOM 865 O O . GLN A 1 103 ? -13.047 -23.807 -9.846 1.00 74.00 103 GLN A O 1
ATOM 870 N N . LYS A 1 104 ? -11.822 -21.925 -9.820 1.00 75.56 104 LYS A N 1
ATOM 871 C CA . LYS A 1 104 ? -12.125 -21.588 -8.421 1.00 75.56 104 LYS A CA 1
ATOM 872 C C . LYS A 1 104 ? -13.618 -21.336 -8.217 1.00 75.56 104 LYS A C 1
ATOM 874 O O . LYS A 1 104 ? -14.191 -21.896 -7.292 1.00 75.56 104 LYS A O 1
ATOM 879 N N . LEU A 1 105 ? -14.263 -20.580 -9.109 1.00 67.00 105 LEU A N 1
ATOM 880 C CA . LEU A 1 105 ? -15.714 -20.362 -9.082 1.00 67.00 105 LEU A CA 1
ATOM 881 C C . LEU A 1 105 ? -16.485 -21.674 -9.218 1.00 67.00 105 LEU A C 1
ATOM 883 O O . LEU A 1 105 ? -17.398 -21.925 -8.438 1.00 67.00 105 LEU A O 1
ATOM 887 N N . LYS A 1 106 ? -16.096 -22.537 -10.163 1.00 70.81 106 LYS A N 1
ATOM 888 C CA . LYS A 1 106 ? -16.713 -23.855 -10.338 1.00 70.81 106 LYS A CA 1
ATOM 889 C C . LYS A 1 106 ? -16.588 -24.705 -9.073 1.00 70.81 106 LYS A C 1
ATOM 891 O O . LYS A 1 106 ? -17.579 -25.278 -8.637 1.00 70.81 106 LYS A O 1
ATOM 896 N N . THR A 1 107 ? -15.404 -24.768 -8.469 1.00 73.12 107 THR A N 1
ATOM 897 C CA . THR A 1 107 ? -15.176 -25.515 -7.224 1.00 73.12 107 THR A CA 1
ATOM 898 C C . THR A 1 107 ? -15.995 -24.942 -6.070 1.00 73.12 107 THR A C 1
ATOM 900 O O . THR A 1 107 ? -16.653 -25.702 -5.368 1.00 73.12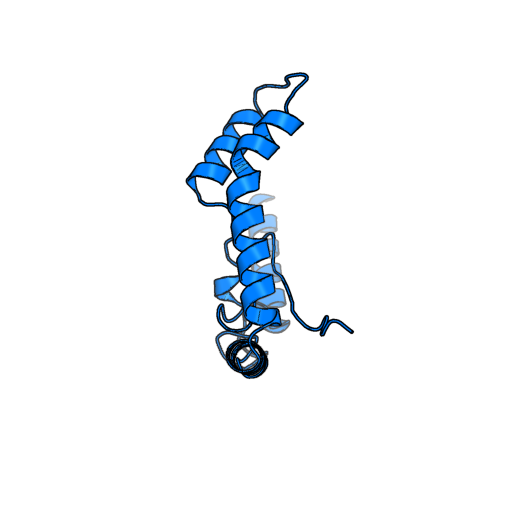 107 THR A O 1
ATOM 903 N N . SER A 1 108 ? -16.034 -23.617 -5.907 1.00 65.94 108 SER A N 1
ATOM 904 C CA . SER A 1 108 ? -16.860 -22.961 -4.887 1.00 65.94 108 SER A CA 1
ATOM 905 C C . SER A 1 108 ? -18.356 -23.200 -5.099 1.00 65.94 108 SER A C 1
ATOM 907 O O . SER A 1 108 ? -19.074 -23.394 -4.126 1.00 65.94 108 SER A O 1
ATOM 909 N N . LEU A 1 109 ? -18.832 -23.240 -6.348 1.00 65.00 109 LEU A N 1
ATOM 910 C CA . LEU A 1 109 ? -20.225 -23.561 -6.677 1.00 65.00 109 LEU A CA 1
ATOM 911 C C . LEU A 1 109 ? -20.562 -25.029 -6.392 1.00 65.00 109 LEU A C 1
ATOM 913 O O . LEU A 1 109 ? -21.630 -25.302 -5.855 1.00 65.00 109 LEU A O 1
ATOM 917 N N . ILE A 1 110 ? -19.657 -25.963 -6.703 1.00 71.88 110 ILE A N 1
ATOM 918 C CA . ILE A 1 110 ? -19.815 -27.386 -6.362 1.00 71.88 110 ILE A CA 1
ATOM 919 C C . ILE A 1 110 ? -19.858 -27.561 -4.842 1.00 71.88 110 ILE A C 1
ATOM 921 O O . ILE A 1 110 ? -20.737 -28.251 -4.333 1.00 71.88 110 ILE A O 1
ATOM 925 N N . LEU A 1 111 ? -18.953 -26.902 -4.113 1.00 61.88 111 LEU A N 1
ATOM 926 C CA . LEU A 1 111 ? -18.945 -26.919 -2.652 1.00 61.88 111 LEU A CA 1
ATOM 927 C C . LEU A 1 111 ? -20.240 -26.321 -2.091 1.00 61.88 111 LEU A C 1
ATOM 929 O O . LEU A 1 111 ? -20.895 -26.959 -1.273 1.00 61.88 111 LEU A O 1
ATOM 933 N N . ALA A 1 112 ? -20.670 -25.155 -2.575 1.00 57.19 112 ALA A N 1
ATOM 934 C CA . ALA A 1 112 ? -21.923 -24.532 -2.154 1.00 57.19 112 ALA A CA 1
ATOM 935 C C . ALA A 1 112 ? -23.141 -25.430 -2.430 1.00 57.19 112 ALA A C 1
ATOM 937 O O . ALA A 1 112 ? -24.007 -25.553 -1.572 1.00 57.19 112 ALA A O 1
ATOM 938 N N . GLN A 1 113 ? -23.189 -26.112 -3.579 1.00 55.84 113 GLN A N 1
ATOM 939 C CA . GLN A 1 113 ? -24.235 -27.094 -3.875 1.00 55.84 113 GLN A CA 1
ATOM 940 C C . GLN A 1 113 ? -24.170 -28.311 -2.946 1.00 55.84 113 GLN A C 1
ATOM 942 O O . GLN A 1 113 ? -25.213 -28.782 -2.510 1.00 55.84 113 GLN A O 1
ATOM 947 N N . SER A 1 114 ? -22.973 -28.785 -2.588 1.00 56.66 114 SER A N 1
ATOM 948 C CA . SER A 1 114 ? -22.802 -29.907 -1.653 1.00 56.66 114 SER A CA 1
ATOM 949 C C . SER A 1 114 ? -23.167 -29.588 -0.199 1.00 56.66 114 SER A C 1
ATOM 951 O O . SER A 1 114 ? -23.326 -30.511 0.585 1.00 56.66 114 SER A O 1
ATOM 953 N N . PHE A 1 115 ? -23.311 -28.308 0.163 1.00 50.06 115 PHE A N 1
ATOM 954 C CA . PHE A 1 115 ? -23.823 -27.875 1.471 1.00 50.06 115 PHE A CA 1
ATOM 955 C C . PHE A 1 115 ? -25.346 -27.643 1.479 1.00 50.06 115 PHE A C 1
ATOM 957 O O . PHE A 1 115 ? -25.915 -27.398 2.540 1.00 50.06 115 PHE A O 1
ATOM 964 N N . ILE A 1 116 ? -26.000 -27.678 0.311 1.00 46.97 116 ILE A N 1
ATOM 965 C CA . ILE A 1 116 ? -27.449 -27.448 0.148 1.00 46.97 116 ILE A CA 1
ATOM 966 C C . ILE A 1 116 ? -28.228 -28.780 0.021 1.00 46.97 116 ILE A C 1
ATOM 968 O O . ILE A 1 116 ? -29.457 -28.777 0.095 1.00 46.97 116 ILE A O 1
ATOM 972 N N . PHE A 1 117 ? -27.531 -29.914 -0.097 1.00 42.34 117 PHE A N 1
ATOM 973 C CA . PHE A 1 117 ? -28.077 -31.278 -0.060 1.00 42.34 117 PHE A CA 1
ATOM 974 C C . PHE A 1 117 ? -27.486 -32.064 1.111 1.00 42.34 117 PHE A C 1
ATOM 976 O O . PHE A 1 117 ? -28.180 -32.989 1.589 1.00 42.34 117 PHE A O 1
#

Radius of gyration: 19.36 Å; chains: 1; bounding box: 43×51×37 Å

Organism: Reticulomyxa filosa (NCBI:txid46433)

Foldseek 3Di:
DFPPPADADDDDPCLVQWFPCLLHQDLDDDPVLVVQLVVCVVPPDPPNVVSNCVSCVVSVVVSVVVVVVCRPDPVSVVRNNPDQGTPVNDCPPGCNNPVNVVVVVVVVVVVVVVVVD